Protein AF-A0A1J6VYW7-F1 (afdb_monomer_lite)

Structure (mmCIF, N/CA/C/O backbone):
data_AF-A0A1J6VYW7-F1
#
_entry.id   AF-A0A1J6VYW7-F1
#
loop_
_atom_site.group_PDB
_atom_site.id
_atom_site.type_symbol
_atom_site.label_atom_id
_atom_site.label_alt_id
_atom_site.label_comp_id
_atom_site.label_asym_id
_atom_site.label_entity_id
_atom_site.label_seq_id
_atom_site.pdbx_PDB_ins_code
_atom_site.Cartn_x
_atom_site.Cartn_y
_atom_site.Cartn_z
_atom_site.occupancy
_atom_site.B_iso_or_equiv
_atom_site.auth_seq_id
_atom_site.auth_comp_id
_atom_site.auth_asym_id
_atom_site.auth_atom_id
_atom_site.pdbx_PDB_model_num
ATOM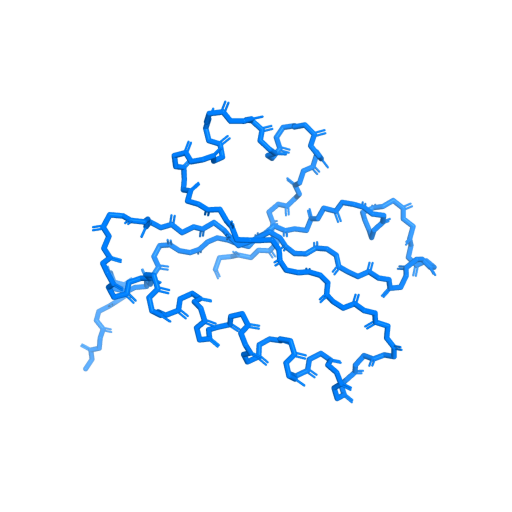 1 N N . MET A 1 1 ? 8.923 -20.601 18.579 1.00 37.16 1 MET A N 1
ATOM 2 C CA . MET A 1 1 ? 7.996 -20.855 17.460 1.00 37.16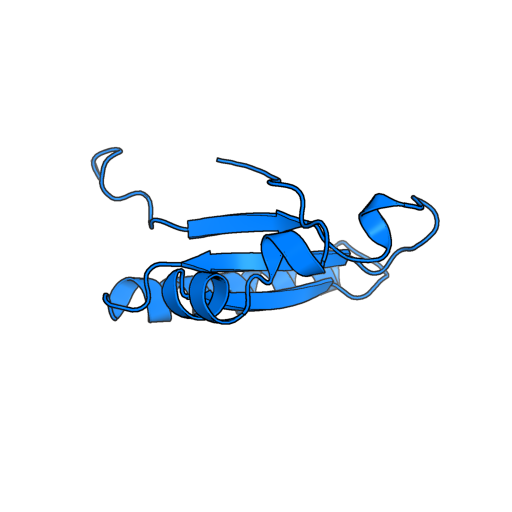 1 MET A CA 1
ATOM 3 C C . MET A 1 1 ? 6.923 -19.793 17.532 1.00 37.16 1 MET A C 1
ATOM 5 O O . MET A 1 1 ? 6.086 -19.867 18.420 1.00 37.16 1 MET A O 1
ATOM 9 N N . ILE A 1 2 ? 7.029 -18.763 16.696 1.00 39.56 2 ILE A N 1
ATOM 10 C CA . ILE A 1 2 ? 5.920 -17.834 16.463 1.00 39.56 2 ILE A CA 1
ATOM 11 C C . ILE A 1 2 ? 4.926 -18.647 15.634 1.00 39.56 2 ILE A C 1
ATOM 13 O O . ILE A 1 2 ? 5.329 -19.236 14.631 1.00 39.56 2 ILE A O 1
ATOM 17 N N . SER A 1 3 ? 3.702 -18.822 16.124 1.00 39.31 3 SER A N 1
ATOM 18 C CA . SER A 1 3 ? 2.680 -19.556 15.384 1.00 39.31 3 SER A CA 1
ATOM 19 C C . SER A 1 3 ? 2.402 -18.831 14.067 1.00 39.31 3 SER A C 1
ATOM 21 O O . SER A 1 3 ? 2.433 -17.604 14.004 1.00 39.31 3 SER A O 1
ATOM 23 N N . GLU A 1 4 ? 2.073 -19.584 13.019 1.00 44.59 4 GLU A N 1
ATOM 24 C CA . GLU A 1 4 ? 1.641 -19.061 11.710 1.00 44.59 4 GLU A CA 1
ATOM 25 C C . GLU A 1 4 ? 0.423 -18.106 11.803 1.00 44.59 4 GLU A C 1
ATOM 27 O O . GLU A 1 4 ? 0.072 -17.449 10.831 1.00 44.59 4 GLU A O 1
ATOM 32 N N . ALA A 1 5 ? -0.187 -17.967 12.988 1.00 41.81 5 ALA A N 1
ATOM 33 C CA . ALA A 1 5 ? -1.294 -17.063 13.293 1.00 41.81 5 ALA A CA 1
ATOM 34 C C . ALA A 1 5 ? -0.878 -15.638 13.736 1.00 41.81 5 ALA A C 1
ATOM 36 O O . ALA A 1 5 ? -1.749 -14.802 13.959 1.00 41.81 5 ALA A O 1
ATOM 37 N N . GLU A 1 6 ? 0.421 -15.338 13.860 1.00 45.06 6 GLU A N 1
ATOM 38 C CA . GLU A 1 6 ? 0.943 -13.977 14.106 1.00 45.06 6 GLU A CA 1
ATOM 39 C C . GLU A 1 6 ? 1.680 -13.391 12.889 1.00 45.06 6 GLU A C 1
ATOM 41 O O . GLU A 1 6 ? 2.476 -12.451 13.020 1.00 45.06 6 GLU A O 1
ATOM 46 N N . ALA A 1 7 ? 1.407 -13.911 11.686 1.00 51.09 7 ALA A N 1
ATOM 47 C CA . ALA A 1 7 ? 1.696 -13.166 10.468 1.00 51.09 7 ALA A CA 1
ATOM 48 C C . ALA A 1 7 ? 0.985 -11.814 10.599 1.00 51.09 7 ALA A C 1
ATOM 50 O O . ALA A 1 7 ? -0.230 -11.758 10.795 1.00 51.09 7 ALA A O 1
ATOM 51 N N . ALA A 1 8 ? 1.750 -10.720 10.602 1.00 57.47 8 ALA A N 1
ATOM 52 C CA . ALA A 1 8 ? 1.167 -9.389 10.595 1.00 57.47 8 ALA A CA 1
ATOM 53 C C . ALA A 1 8 ? 0.146 -9.366 9.451 1.00 57.47 8 ALA A C 1
ATOM 55 O O . ALA A 1 8 ? 0.517 -9.696 8.329 1.00 57.47 8 ALA A O 1
ATOM 56 N N . ASN A 1 9 ? -1.127 -9.076 9.748 1.00 77.94 9 ASN A N 1
ATOM 57 C CA . ASN A 1 9 ? -2.186 -8.979 8.744 1.00 77.94 9 ASN A CA 1
ATOM 58 C C . ASN A 1 9 ? -1.859 -7.762 7.869 1.00 77.94 9 ASN A C 1
ATOM 60 O O . ASN A 1 9 ? -2.285 -6.642 8.152 1.00 77.94 9 ASN A O 1
ATOM 64 N N . VAL A 1 10 ? -0.955 -7.988 6.923 1.00 87.31 10 VAL A N 1
ATOM 65 C CA . VAL A 1 10 ? -0.344 -7.031 6.020 1.00 87.31 10 VAL A CA 1
ATOM 66 C C . VAL A 1 10 ? -0.512 -7.614 4.631 1.00 87.31 10 VAL A C 1
ATOM 68 O O . VAL A 1 10 ? -0.220 -8.786 4.410 1.00 87.31 10 VAL A O 1
ATOM 71 N N . ARG A 1 11 ? -1.031 -6.821 3.703 1.00 90.94 11 ARG A N 1
ATOM 72 C CA . ARG A 1 11 ? -1.263 -7.239 2.320 1.00 90.94 11 ARG A CA 1
ATOM 73 C C . ARG A 1 11 ? -0.586 -6.263 1.384 1.00 90.94 11 ARG A C 1
ATOM 75 O O . ARG A 1 11 ? -0.636 -5.061 1.624 1.00 90.94 11 ARG A O 1
ATOM 82 N N . PHE A 1 12 ? 0.004 -6.791 0.324 1.00 92.69 12 PHE A N 1
ATOM 83 C CA . PHE A 1 12 ? 0.716 -6.009 -0.673 1.00 92.69 12 PHE A CA 1
ATOM 84 C C . PHE A 1 12 ? -0.064 -6.011 -1.975 1.00 92.69 12 PHE A C 1
ATOM 86 O O . PHE A 1 12 ? -0.544 -7.059 -2.415 1.00 92.69 12 PHE A O 1
ATOM 93 N N . TYR A 1 13 ? -0.158 -4.842 -2.588 1.00 93.75 13 TYR A N 1
ATOM 94 C CA . TYR A 1 13 ? -0.754 -4.665 -3.898 1.00 93.75 13 TYR A CA 1
ATOM 95 C C . TYR A 1 13 ? 0.188 -3.843 -4.769 1.00 93.75 13 TYR A C 1
ATOM 97 O O . TYR A 1 13 ? 0.862 -2.942 -4.267 1.00 93.75 13 TYR A O 1
ATOM 105 N N . LEU A 1 14 ? 0.218 -4.155 -6.059 1.00 92.50 14 LEU A N 1
ATOM 106 C CA . LEU A 1 14 ? 0.807 -3.301 -7.082 1.00 92.50 14 LEU A CA 1
ATOM 107 C C . LEU A 1 14 ? -0.290 -2.455 -7.710 1.00 92.50 14 LEU A C 1
ATOM 109 O O . LEU A 1 14 ? -1.397 -2.943 -7.930 1.00 92.50 14 LEU A O 1
ATOM 113 N N . PHE A 1 15 ? 0.010 -1.200 -8.002 1.00 92.25 15 PHE A N 1
ATOM 114 C CA . PHE A 1 15 ? -0.906 -0.323 -8.722 1.00 92.25 15 PHE A CA 1
ATOM 115 C C . PHE A 1 15 ? -0.132 0.625 -9.638 1.00 92.25 15 PHE A C 1
ATOM 117 O O . PHE A 1 15 ? 1.086 0.521 -9.763 1.00 92.25 15 PHE A O 1
ATOM 124 N N . GLY A 1 16 ? -0.844 1.510 -10.332 1.00 88.62 16 GLY A N 1
ATOM 125 C CA . GLY A 1 16 ? -0.213 2.517 -11.178 1.00 88.62 16 GLY A CA 1
ATOM 126 C C . GLY A 1 16 ? 0.328 1.969 -12.501 1.00 88.62 16 GLY A C 1
ATOM 127 O O . GLY A 1 16 ? -0.213 1.033 -13.101 1.00 88.62 16 GLY A O 1
ATOM 128 N N . SER A 1 17 ? 1.373 2.620 -13.014 1.00 86.81 17 SER A N 1
ATOM 129 C CA . SER A 1 17 ? 1.839 2.419 -14.396 1.00 86.81 17 SER A CA 1
ATOM 130 C C . SER A 1 17 ? 2.469 1.042 -14.645 1.00 86.81 17 SER A C 1
ATOM 132 O O . SER A 1 17 ? 2.339 0.510 -15.753 1.00 86.81 17 SER A O 1
ATOM 134 N N . VAL A 1 18 ? 3.038 0.423 -13.600 1.00 85.75 18 VAL A N 1
ATOM 135 C CA . VAL A 1 18 ? 3.686 -0.900 -13.653 1.00 85.75 18 VAL A CA 1
ATOM 136 C C . VAL A 1 18 ? 2.739 -2.014 -14.113 1.00 85.75 18 VAL A C 1
ATOM 138 O O . VAL A 1 18 ? 3.177 -2.984 -14.727 1.00 85.75 18 VAL A O 1
ATOM 141 N N . LEU A 1 19 ? 1.428 -1.865 -13.879 1.00 85.44 19 LEU A N 1
ATOM 142 C CA . LEU A 1 19 ? 0.424 -2.846 -14.303 1.00 85.44 19 LEU A CA 1
ATOM 143 C C . LEU A 1 19 ? 0.200 -2.853 -15.822 1.00 85.44 19 LEU A C 1
ATOM 145 O O . LEU A 1 19 ? -0.186 -3.871 -16.390 1.00 85.44 19 LEU A O 1
ATOM 149 N N . ASN A 1 20 ? 0.431 -1.722 -16.493 1.00 80.81 20 ASN A N 1
ATOM 150 C CA . ASN A 1 20 ? 0.060 -1.538 -17.897 1.00 80.81 20 ASN A CA 1
ATOM 151 C C . ASN A 1 20 ? 1.256 -1.527 -18.848 1.00 80.81 20 ASN A C 1
ATOM 153 O O . ASN A 1 20 ? 1.077 -1.717 -20.053 1.00 80.81 20 ASN A O 1
ATOM 157 N N . ASN A 1 21 ? 2.466 -1.267 -18.350 1.00 74.62 21 ASN A N 1
ATOM 158 C CA . ASN A 1 21 ? 3.624 -1.132 -19.216 1.00 74.62 21 ASN A CA 1
ATOM 159 C C . ASN A 1 21 ? 4.934 -1.462 -18.485 1.00 74.62 21 ASN A C 1
ATOM 161 O O . ASN A 1 21 ? 5.347 -0.744 -17.583 1.00 74.62 21 ASN A O 1
ATOM 165 N N . MET A 1 22 ? 5.614 -2.524 -18.931 1.00 66.25 22 MET A N 1
ATOM 166 C CA . MET A 1 22 ? 6.894 -2.973 -18.359 1.00 66.25 22 MET A CA 1
ATOM 167 C C . MET A 1 22 ? 8.079 -2.047 -18.674 1.00 66.25 22 MET A C 1
ATOM 169 O O . MET A 1 22 ? 9.166 -2.262 -18.147 1.00 66.25 22 MET A O 1
ATOM 173 N N . GLU A 1 23 ? 7.903 -1.053 -19.550 1.00 66.94 23 GLU A N 1
ATOM 174 C CA . GLU A 1 23 ? 8.910 -0.009 -19.779 1.00 66.94 23 GLU A CA 1
ATOM 175 C C . GLU A 1 23 ? 8.829 1.129 -18.751 1.00 66.94 23 GLU A C 1
ATOM 177 O O . GLU A 1 23 ? 9.780 1.902 -18.634 1.00 66.94 23 GLU A O 1
ATOM 182 N N . TYR A 1 24 ? 7.717 1.239 -18.010 1.00 60.03 24 TYR 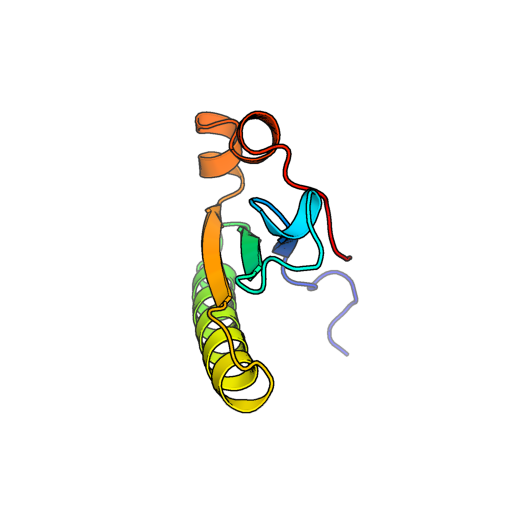A N 1
ATOM 183 C CA . TYR A 1 24 ? 7.615 2.159 -16.884 1.00 60.03 24 TYR A CA 1
ATOM 184 C C . TYR A 1 24 ? 8.198 1.495 -15.646 1.00 60.03 24 TYR A C 1
ATOM 186 O O . TYR A 1 24 ? 7.900 0.355 -15.296 1.00 60.03 24 TYR A O 1
ATOM 194 N N . ASN A 1 25 ? 9.104 2.239 -15.047 1.00 65.94 25 ASN A N 1
ATOM 195 C CA . ASN A 1 25 ? 10.178 1.734 -14.217 1.00 65.94 25 ASN A CA 1
ATOM 196 C C . ASN A 1 25 ? 9.979 2.134 -12.743 1.00 65.94 25 ASN A C 1
ATOM 198 O O . ASN A 1 25 ? 10.630 1.575 -11.860 1.00 65.94 25 ASN A O 1
ATOM 202 N N . ASP A 1 26 ? 9.053 3.065 -12.499 1.00 77.31 26 ASP A N 1
ATOM 203 C CA . ASP A 1 26 ? 8.583 3.439 -11.174 1.00 77.31 26 ASP A CA 1
ATOM 204 C C . ASP A 1 26 ? 7.564 2.396 -10.703 1.00 77.31 26 ASP A C 1
ATOM 206 O O . ASP A 1 26 ? 6.652 2.006 -11.442 1.00 77.31 26 ASP A O 1
ATOM 210 N N . VAL A 1 27 ? 7.750 1.897 -9.483 1.00 87.19 27 VAL A N 1
ATOM 211 C CA . VAL A 1 27 ? 6.899 0.853 -8.908 1.00 87.19 27 VAL A CA 1
ATOM 212 C C . VAL A 1 27 ? 6.095 1.453 -7.770 1.00 87.19 27 VAL A C 1
ATOM 214 O O . VAL A 1 27 ? 6.664 1.908 -6.781 1.00 87.19 27 VAL A O 1
ATOM 217 N N . ASP A 1 28 ? 4.772 1.386 -7.886 1.00 90.94 28 ASP A N 1
ATOM 218 C CA . ASP A 1 28 ? 3.861 1.821 -6.835 1.00 90.94 28 ASP A CA 1
ATOM 219 C C . ASP A 1 28 ? 3.360 0.602 -6.045 1.00 90.94 28 ASP A C 1
ATOM 221 O O . ASP A 1 28 ? 2.678 -0.285 -6.575 1.00 90.94 28 ASP A O 1
ATOM 225 N N . ILE A 1 29 ? 3.710 0.541 -4.756 1.00 92.56 29 ILE A N 1
ATOM 226 C CA . ILE A 1 29 ? 3.267 -0.515 -3.838 1.00 92.56 29 ILE A CA 1
ATOM 227 C C . ILE A 1 29 ? 2.293 0.055 -2.818 1.00 92.56 29 ILE A C 1
ATOM 229 O O . ILE A 1 29 ? 2.596 0.997 -2.084 1.00 92.56 29 ILE A O 1
ATOM 233 N N . LEU A 1 30 ? 1.135 -0.584 -2.697 1.00 95.00 30 LEU A N 1
ATOM 234 C CA . LEU A 1 30 ? 0.209 -0.368 -1.597 1.00 95.00 30 LEU A CA 1
ATOM 235 C C . LEU A 1 30 ? 0.428 -1.450 -0.543 1.00 95.00 30 LEU A C 1
ATOM 237 O O . LEU A 1 30 ? 0.332 -2.645 -0.826 1.00 95.00 30 LEU A O 1
ATOM 241 N N . ILE A 1 31 ? 0.657 -1.026 0.696 1.00 94.44 31 ILE A N 1
ATOM 242 C CA . ILE A 1 31 ? 0.701 -1.906 1.860 1.00 94.44 31 ILE A CA 1
ATOM 243 C C . ILE A 1 31 ? -0.533 -1.636 2.719 1.00 94.44 31 ILE A C 1
ATOM 245 O O . ILE A 1 31 ? -0.653 -0.578 3.345 1.00 94.44 31 ILE A O 1
ATOM 249 N N . LEU A 1 32 ? -1.434 -2.616 2.772 1.00 94.38 32 LEU A N 1
ATOM 250 C CA . LEU A 1 32 ? -2.574 -2.614 3.679 1.00 94.38 32 LEU A CA 1
ATOM 251 C C . LEU A 1 32 ? -2.222 -3.271 4.998 1.00 94.38 32 LEU A C 1
ATOM 253 O O . LEU A 1 32 ? -1.615 -4.335 4.997 1.00 94.38 32 LEU A O 1
ATOM 257 N N . TYR A 1 33 ? -2.645 -2.680 6.111 1.00 92.88 33 TYR A N 1
ATOM 258 C CA . TYR A 1 33 ? -2.396 -3.233 7.441 1.00 92.88 33 TYR A CA 1
ATOM 259 C C . TYR A 1 33 ? -3.539 -2.961 8.426 1.00 92.88 33 TYR A C 1
ATOM 261 O O . TYR A 1 33 ? -4.372 -2.071 8.245 1.00 92.88 33 TYR A O 1
ATOM 269 N N . ASP A 1 34 ? -3.569 -3.719 9.522 1.00 92.00 34 ASP A N 1
ATOM 270 C CA . ASP A 1 34 ? -4.462 -3.434 10.646 1.00 92.00 34 ASP A CA 1
ATOM 271 C C . ASP A 1 34 ? -3.899 -2.308 11.530 1.00 92.00 34 ASP A C 1
ATOM 273 O O . ASP A 1 34 ? -2.948 -2.506 12.294 1.00 92.00 34 ASP A O 1
ATOM 277 N N . GLY A 1 35 ? -4.515 -1.127 11.437 1.00 90.25 35 GLY A N 1
ATOM 278 C CA . GLY A 1 35 ? -4.165 0.054 12.227 1.00 90.25 35 GLY A CA 1
ATOM 279 C C . GLY A 1 35 ? -4.679 0.055 13.669 1.00 90.25 35 GLY A C 1
ATOM 280 O O . GLY A 1 35 ? -4.333 0.962 14.422 1.00 90.25 35 GLY A O 1
ATOM 281 N N . SER A 1 36 ? -5.478 -0.930 14.090 1.00 90.00 36 SER A N 1
ATOM 282 C CA . SER A 1 36 ? -5.956 -1.017 15.480 1.00 90.00 36 SER A CA 1
ATOM 283 C C . SER A 1 36 ? -4.863 -1.481 16.453 1.00 90.00 36 SER A C 1
ATOM 285 O O . SER A 1 36 ? -4.921 -1.196 17.651 1.00 90.00 36 SER A O 1
ATOM 287 N N . ASN A 1 37 ? -3.821 -2.142 15.939 1.00 87.56 37 ASN A N 1
ATOM 288 C CA . ASN A 1 37 ? -2.711 -2.670 16.722 1.00 87.56 37 ASN A CA 1
ATOM 289 C C . ASN A 1 37 ? -1.442 -1.820 16.545 1.00 87.56 37 ASN A C 1
ATOM 291 O O . ASN A 1 37 ? -0.820 -1.798 15.482 1.00 87.56 37 ASN A O 1
ATOM 295 N N . ARG A 1 38 ? -0.984 -1.180 17.630 1.00 88.44 38 ARG A N 1
ATOM 296 C CA . ARG A 1 38 ? 0.234 -0.349 17.634 1.00 88.44 38 ARG A CA 1
ATOM 297 C C . ARG A 1 38 ? 1.482 -1.096 17.149 1.00 88.44 38 ARG A C 1
ATOM 299 O O . ARG A 1 38 ? 2.327 -0.489 16.495 1.00 88.44 38 ARG A O 1
ATOM 306 N N . ASN A 1 39 ? 1.606 -2.390 17.441 1.00 88.38 39 ASN A N 1
ATOM 307 C CA . ASN A 1 39 ? 2.744 -3.182 16.976 1.00 88.38 39 ASN A CA 1
ATOM 308 C C . ASN A 1 39 ? 2.728 -3.342 15.451 1.00 88.38 39 ASN A C 1
ATOM 310 O O . ASN A 1 39 ? 3.791 -3.299 14.839 1.00 88.38 39 ASN A O 1
ATOM 314 N N . ASN A 1 40 ? 1.549 -3.453 14.831 1.00 86.62 40 ASN A N 1
ATOM 315 C CA . ASN A 1 40 ? 1.423 -3.504 13.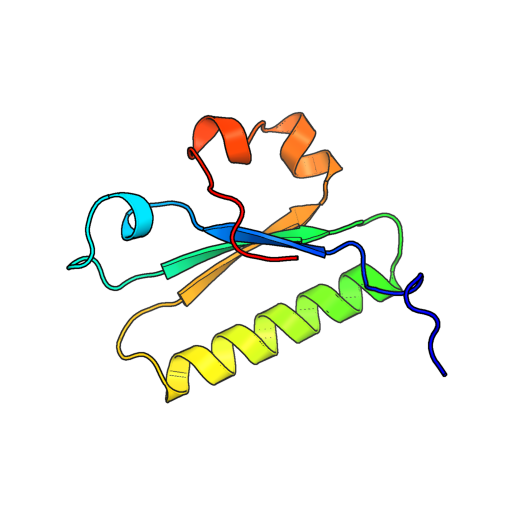372 1.00 86.62 40 ASN A CA 1
ATOM 316 C C . ASN A 1 40 ? 1.808 -2.167 12.733 1.00 86.62 40 ASN A C 1
ATOM 318 O O . ASN A 1 40 ? 2.546 -2.164 11.754 1.00 86.62 40 ASN A O 1
ATOM 322 N N . ILE A 1 41 ? 1.410 -1.040 13.335 1.00 90.62 41 ILE A N 1
ATOM 323 C CA . ILE A 1 41 ? 1.822 0.300 12.879 1.00 90.62 41 ILE A CA 1
ATOM 324 C C . ILE A 1 41 ? 3.353 0.430 12.892 1.00 90.62 41 ILE A C 1
ATOM 326 O O . ILE A 1 41 ? 3.961 0.856 11.914 1.00 90.62 41 ILE A O 1
ATOM 330 N N . ILE A 1 42 ? 4.004 0.039 13.992 1.00 91.75 42 ILE A N 1
ATOM 331 C CA . ILE A 1 42 ? 5.470 0.114 14.093 1.00 91.75 42 ILE A CA 1
ATOM 332 C C . ILE A 1 42 ? 6.127 -0.798 13.050 1.00 91.75 42 ILE A C 1
ATOM 334 O O . ILE A 1 42 ? 7.052 -0.368 12.360 1.00 91.75 42 ILE A O 1
ATOM 338 N N . ARG A 1 43 ? 5.629 -2.033 12.902 1.00 89.81 43 ARG A N 1
ATOM 339 C CA . ARG A 1 43 ? 6.140 -3.004 11.925 1.00 89.81 43 ARG A CA 1
ATOM 340 C C . ARG A 1 43 ? 6.002 -2.502 10.490 1.00 89.81 43 ARG A C 1
ATOM 342 O O . ARG A 1 43 ? 6.964 -2.615 9.742 1.00 89.81 43 ARG A O 1
ATOM 349 N N . VAL A 1 44 ? 4.863 -1.920 10.108 1.00 93.12 44 VAL A N 1
ATOM 350 C CA . VAL A 1 44 ? 4.646 -1.448 8.730 1.00 93.12 44 VAL A CA 1
ATOM 351 C C . VAL A 1 44 ? 5.504 -0.222 8.404 1.00 93.12 44 VAL A C 1
ATOM 353 O O . VAL A 1 44 ? 6.040 -0.123 7.305 1.00 93.12 44 VAL A O 1
ATOM 356 N N . ILE A 1 45 ? 5.732 0.671 9.376 1.00 94.19 45 ILE A N 1
ATOM 357 C CA . ILE A 1 45 ? 6.655 1.806 9.215 1.00 94.19 45 ILE A CA 1
ATOM 358 C C . ILE A 1 45 ? 8.094 1.308 9.027 1.00 94.19 45 ILE A C 1
ATOM 360 O O . ILE A 1 45 ? 8.811 1.802 8.156 1.00 94.19 45 ILE A O 1
ATOM 364 N N . GLN A 1 46 ? 8.522 0.325 9.827 1.00 94.12 46 GLN A N 1
ATOM 365 C CA . GLN A 1 46 ? 9.848 -0.287 9.693 1.00 94.12 46 GLN A CA 1
ATOM 366 C C . GLN A 1 46 ? 10.001 -1.007 8.353 1.00 94.12 46 GLN A C 1
ATOM 368 O O . GLN A 1 46 ? 11.007 -0.821 7.676 1.00 94.12 46 GLN A O 1
ATOM 373 N N . LEU A 1 47 ? 8.989 -1.773 7.951 1.00 91.88 47 LEU A N 1
ATOM 374 C CA . LEU A 1 47 ? 8.943 -2.455 6.665 1.00 91.88 47 LEU A CA 1
ATOM 375 C C . LEU A 1 47 ? 9.054 -1.463 5.503 1.00 91.88 47 LEU A C 1
ATOM 377 O O . LEU A 1 47 ? 9.907 -1.656 4.645 1.00 91.88 47 LEU A O 1
ATOM 381 N N . ARG A 1 48 ? 8.266 -0.378 5.501 1.00 93.19 48 ARG A N 1
ATOM 382 C CA . ARG A 1 48 ? 8.353 0.680 4.480 1.00 93.19 48 ARG A CA 1
ATOM 383 C C . ARG A 1 48 ? 9.768 1.233 4.371 1.00 93.19 48 ARG A C 1
ATOM 385 O O . ARG A 1 48 ? 10.284 1.367 3.269 1.00 93.19 48 ARG A O 1
ATOM 392 N N . LYS A 1 49 ? 10.399 1.532 5.510 1.00 93.19 49 LYS A N 1
ATOM 393 C CA . LYS A 1 49 ? 11.773 2.039 5.537 1.00 93.19 49 LYS A CA 1
ATOM 394 C C . LYS A 1 49 ? 12.754 1.041 4.913 1.00 93.19 49 LYS A C 1
ATOM 396 O O . LYS A 1 49 ? 13.537 1.433 4.059 1.00 93.19 49 LYS A O 1
ATOM 401 N N . VAL A 1 50 ? 12.686 -0.230 5.310 1.00 91.81 50 VAL A N 1
ATOM 402 C CA . VAL A 1 50 ? 13.569 -1.286 4.784 1.00 91.81 50 VAL A CA 1
ATOM 403 C C . VAL A 1 50 ? 13.351 -1.500 3.288 1.00 91.81 50 VAL A C 1
ATOM 405 O O . VAL A 1 50 ? 14.323 -1.601 2.551 1.00 91.81 50 VAL A O 1
ATOM 408 N N . LEU A 1 51 ? 12.101 -1.545 2.825 1.00 89.75 51 LEU A N 1
ATOM 409 C CA . LEU A 1 51 ? 11.786 -1.717 1.405 1.00 89.75 51 LEU A CA 1
ATOM 410 C C . LEU A 1 51 ? 12.320 -0.557 0.564 1.00 89.75 51 LEU A C 1
ATOM 412 O O . LEU A 1 51 ? 12.935 -0.806 -0.465 1.00 89.75 51 LEU A O 1
ATOM 416 N N . TRP A 1 52 ? 12.145 0.678 1.033 1.00 89.62 52 TRP A N 1
ATOM 417 C CA . TRP A 1 52 ? 12.663 1.868 0.360 1.00 89.62 52 TRP A CA 1
ATOM 418 C C . TRP A 1 52 ? 14.201 1.905 0.334 1.00 89.62 52 TRP A C 1
ATOM 420 O O . TRP A 1 52 ? 14.813 2.213 -0.686 1.00 89.62 52 TRP A O 1
ATOM 430 N N . GLU A 1 53 ? 14.858 1.535 1.438 1.00 89.56 53 GLU A N 1
ATOM 431 C CA . GLU A 1 53 ? 16.322 1.432 1.479 1.00 89.56 53 GLU A CA 1
ATOM 432 C C . GLU A 1 53 ? 16.834 0.342 0.522 1.00 89.56 53 GLU A C 1
ATOM 434 O O . GLU A 1 53 ? 17.787 0.572 -0.220 1.00 89.56 53 GLU A O 1
ATOM 439 N N . LEU A 1 54 ? 16.191 -0.829 0.489 1.00 86.94 54 LEU A N 1
ATOM 440 C CA . LEU A 1 54 ? 16.574 -1.927 -0.401 1.00 86.94 54 LEU A CA 1
ATOM 441 C C . LEU A 1 54 ? 16.324 -1.597 -1.875 1.00 86.94 54 LEU A C 1
ATOM 443 O O . LEU A 1 54 ? 17.182 -1.893 -2.709 1.00 86.94 54 LEU A O 1
ATOM 447 N N . SER A 1 55 ? 15.192 -0.975 -2.210 1.00 86.12 55 SER A N 1
ATOM 448 C CA . SER A 1 55 ? 14.904 -0.586 -3.591 1.00 86.12 55 SER A CA 1
ATOM 449 C C . SER A 1 55 ? 15.917 0.429 -4.098 1.00 86.12 55 SER A C 1
ATOM 451 O O . SER A 1 55 ? 16.411 0.256 -5.205 1.00 86.12 55 SER A O 1
ATOM 453 N N . SER A 1 56 ? 16.351 1.383 -3.267 1.00 82.25 56 SER A N 1
ATOM 454 C CA . SER A 1 56 ? 17.389 2.353 -3.649 1.00 82.25 56 SER A CA 1
ATOM 455 C C . SER A 1 56 ? 18.738 1.718 -4.026 1.00 82.25 56 SER A C 1
ATOM 457 O O . SER A 1 56 ? 19.543 2.332 -4.725 1.00 82.25 56 SER A O 1
ATOM 459 N N . ILE A 1 57 ? 19.000 0.489 -3.565 1.00 83.38 57 ILE A N 1
ATOM 460 C CA . ILE A 1 57 ? 20.233 -0.255 -3.856 1.00 83.38 57 ILE A CA 1
ATOM 461 C C . ILE A 1 57 ? 20.077 -1.118 -5.115 1.00 83.38 57 ILE A C 1
ATOM 463 O O . ILE A 1 57 ? 21.031 -1.281 -5.877 1.00 83.38 57 ILE A O 1
ATOM 467 N N . VAL A 1 58 ? 18.905 -1.728 -5.300 1.00 81.75 58 VAL A N 1
ATOM 468 C CA . VAL A 1 58 ? 18.680 -2.787 -6.301 1.00 81.75 58 VAL A CA 1
ATOM 469 C C . VAL A 1 58 ? 18.027 -2.250 -7.574 1.00 81.75 58 VAL A C 1
ATOM 471 O O . VAL A 1 58 ? 18.243 -2.793 -8.659 1.00 81.75 58 VAL A O 1
ATOM 474 N N . MET A 1 59 ? 17.239 -1.189 -7.455 1.00 77.50 59 MET A N 1
ATOM 475 C CA . MET A 1 59 ? 16.471 -0.592 -8.539 1.00 77.50 59 MET A CA 1
ATOM 476 C C . MET A 1 59 ? 17.123 0.719 -8.968 1.00 77.50 59 MET A C 1
ATOM 478 O O . MET A 1 59 ? 17.742 1.423 -8.174 1.00 77.50 59 MET A O 1
ATOM 482 N N . LYS A 1 60 ? 17.012 1.035 -10.258 1.00 70.50 60 LYS A N 1
ATOM 483 C CA . LYS A 1 60 ? 17.485 2.318 -10.798 1.00 70.50 60 LYS A CA 1
ATOM 484 C C . LYS A 1 60 ? 16.466 3.447 -10.623 1.00 70.50 60 LYS A C 1
ATOM 486 O O . LYS A 1 60 ? 16.802 4.592 -10.889 1.00 70.50 60 LYS A O 1
ATOM 491 N N . GLU A 1 61 ? 15.250 3.091 -10.238 1.00 75.50 61 GLU A N 1
ATOM 492 C CA . GLU A 1 61 ? 14.021 3.849 -10.451 1.00 75.50 61 GLU A CA 1
ATOM 493 C C . GLU A 1 61 ? 13.220 3.849 -9.147 1.00 75.50 61 GLU A C 1
ATOM 495 O O . GLU A 1 61 ? 13.513 3.055 -8.239 1.00 75.50 61 GLU A O 1
ATOM 500 N N . GLU A 1 62 ? 12.275 4.775 -9.010 1.00 81.31 62 GLU A N 1
ATOM 501 C CA . GLU A 1 62 ? 11.685 5.090 -7.712 1.00 81.31 62 GLU A CA 1
ATOM 502 C C . GLU A 1 62 ? 10.651 4.035 -7.287 1.00 81.31 62 GLU A C 1
ATOM 504 O O . GLU A 1 62 ? 9.771 3.635 -8.047 1.00 81.31 62 GLU A O 1
ATOM 509 N N . LEU A 1 63 ? 10.772 3.565 -6.042 1.00 88.06 63 LEU A N 1
ATOM 510 C CA . LEU A 1 63 ? 9.740 2.762 -5.393 1.00 88.06 63 LEU A CA 1
ATOM 511 C C . LEU A 1 63 ? 8.889 3.694 -4.534 1.00 88.06 63 LEU A C 1
ATOM 513 O O . LEU A 1 63 ? 9.351 4.115 -3.464 1.00 88.06 63 LEU A O 1
ATOM 517 N N . ASP A 1 64 ? 7.656 3.960 -4.957 1.00 90.31 64 ASP A N 1
ATOM 518 C CA . ASP A 1 64 ? 6.682 4.622 -4.098 1.00 90.31 64 ASP A CA 1
ATOM 519 C C . ASP A 1 64 ? 5.921 3.588 -3.262 1.00 90.31 64 ASP A C 1
ATOM 521 O O . ASP A 1 64 ? 5.524 2.514 -3.721 1.00 90.31 64 ASP A O 1
ATOM 525 N N . ILE A 1 65 ? 5.747 3.901 -1.980 1.00 93.31 65 ILE A N 1
ATOM 526 C CA . ILE A 1 65 ? 5.079 3.023 -1.021 1.00 93.31 65 ILE A CA 1
ATOM 527 C C . ILE A 1 65 ? 3.972 3.805 -0.333 1.00 93.31 65 ILE A C 1
ATOM 529 O O . ILE A 1 65 ? 4.220 4.595 0.589 1.00 93.31 65 ILE A O 1
ATOM 533 N N . THR A 1 66 ? 2.742 3.480 -0.709 1.00 95.12 66 THR A N 1
ATOM 534 C CA . THR A 1 66 ? 1.527 3.948 -0.051 1.00 95.12 66 THR A CA 1
ATOM 535 C C . THR A 1 66 ? 1.163 3.006 1.094 1.00 95.12 66 THR A C 1
ATOM 537 O O . THR A 1 66 ? 1.066 1.791 0.929 1.00 95.12 66 THR A O 1
ATOM 540 N N . LEU A 1 67 ? 0.949 3.566 2.286 1.00 95.56 67 LEU A N 1
ATOM 541 C CA . LEU A 1 67 ? 0.472 2.828 3.455 1.00 95.56 67 LEU A CA 1
ATOM 542 C C . LEU A 1 67 ? -0.977 3.209 3.726 1.00 95.56 67 LEU A C 1
ATOM 544 O O . LEU A 1 67 ? -1.254 4.390 3.922 1.00 95.56 67 LEU A O 1
ATOM 548 N N . LEU A 1 68 ? -1.869 2.224 3.802 1.00 96.25 68 LEU A N 1
ATOM 549 C CA . LEU A 1 6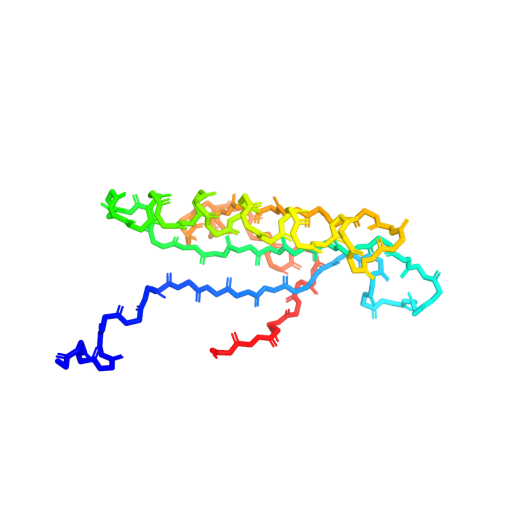8 ? -3.245 2.437 4.245 1.00 96.25 68 LEU A CA 1
ATOM 550 C C . LEU A 1 68 ? -3.642 1.377 5.265 1.00 96.25 68 LEU A C 1
ATOM 552 O O . LEU A 1 68 ? -3.277 0.205 5.176 1.00 96.25 68 LEU A O 1
ATOM 556 N N . THR A 1 69 ? -4.446 1.776 6.236 1.00 95.31 69 THR A N 1
ATOM 557 C CA . THR A 1 69 ? -5.189 0.815 7.042 1.00 95.31 69 THR A CA 1
ATOM 558 C C . THR A 1 69 ? -6.302 0.179 6.211 1.00 95.31 69 THR A C 1
ATOM 560 O O . THR A 1 69 ? -6.798 0.780 5.256 1.00 95.31 69 THR A O 1
ATOM 563 N N . TYR A 1 70 ? -6.764 -1.012 6.603 1.00 94.38 70 TYR A N 1
ATOM 564 C CA . TYR A 1 70 ? -7.954 -1.615 5.982 1.00 94.38 70 TYR A CA 1
ATOM 565 C C . TYR A 1 70 ? -9.150 -0.656 5.962 1.00 94.38 70 TYR A C 1
ATOM 567 O O . TYR A 1 70 ? -9.824 -0.535 4.944 1.00 94.38 70 TYR A O 1
ATOM 575 N N . LYS A 1 71 ? -9.344 0.090 7.056 1.00 94.81 71 LYS A N 1
ATOM 576 C CA . LYS A 1 71 ? -10.404 1.090 7.179 1.00 94.81 71 LYS A CA 1
ATOM 577 C C . LYS A 1 71 ? -10.245 2.242 6.182 1.00 94.81 71 LYS A C 1
ATOM 579 O O . LYS A 1 71 ? -11.212 2.610 5.531 1.00 94.81 71 LYS A O 1
ATOM 584 N N . GLU A 1 72 ? -9.045 2.805 6.041 1.00 96.50 72 GLU A N 1
ATOM 585 C CA . GLU A 1 72 ? -8.808 3.888 5.073 1.00 96.50 72 GLU A CA 1
ATOM 586 C C . GLU A 1 72 ? -9.021 3.423 3.630 1.00 96.50 72 GLU A C 1
ATOM 588 O O . GLU A 1 72 ? -9.535 4.187 2.815 1.00 96.50 72 GLU A O 1
ATOM 593 N N . ASN A 1 73 ? -8.660 2.175 3.315 1.00 96.12 73 ASN A N 1
ATOM 594 C CA . ASN A 1 73 ? -8.960 1.592 2.013 1.00 96.12 73 ASN A CA 1
ATOM 595 C C . ASN A 1 73 ? -10.470 1.421 1.799 1.00 96.12 73 ASN A C 1
ATOM 597 O O . ASN A 1 73 ? -10.953 1.777 0.735 1.00 96.12 73 ASN A O 1
ATOM 601 N N . GLU A 1 74 ? -11.215 0.912 2.784 1.00 95.25 74 GLU A N 1
ATOM 602 C CA . GLU A 1 74 ? -12.679 0.777 2.693 1.00 95.25 74 GLU A CA 1
ATOM 603 C C . GLU A 1 74 ? -13.380 2.130 2.512 1.00 95.25 74 GLU A C 1
ATOM 605 O O . GLU A 1 74 ? -14.323 2.239 1.734 1.00 95.25 74 GLU A O 1
ATOM 610 N N . GLU A 1 75 ? -12.912 3.175 3.198 1.00 97.00 75 GLU A N 1
ATOM 611 C CA . GLU A 1 75 ? -13.488 4.521 3.103 1.00 97.00 75 GLU A CA 1
ATOM 612 C C . GLU A 1 75 ? -13.214 5.200 1.753 1.00 97.00 75 GLU A C 1
ATOM 614 O O . GLU A 1 75 ? -13.999 6.050 1.328 1.00 97.00 75 GLU A O 1
ATOM 619 N N . ARG A 1 76 ? -12.103 4.859 1.091 1.00 94.12 76 ARG A N 1
ATOM 620 C CA . ARG A 1 76 ? -11.667 5.491 -0.167 1.00 94.12 76 ARG A CA 1
ATOM 621 C C . ARG A 1 76 ? -11.877 4.628 -1.407 1.00 94.12 76 ARG A C 1
ATOM 623 O O . ARG A 1 76 ? -11.766 5.156 -2.505 1.00 94.12 76 ARG A O 1
ATOM 630 N N . ASP A 1 77 ? -12.137 3.338 -1.222 1.00 95.25 77 ASP A N 1
ATOM 631 C CA . ASP A 1 77 ? -12.112 2.307 -2.262 1.00 95.25 77 ASP A CA 1
ATOM 632 C C . ASP A 1 77 ? -10.832 2.350 -3.119 1.00 95.25 77 ASP A C 1
ATOM 634 O O . ASP A 1 77 ? -10.876 2.265 -4.341 1.00 95.25 77 ASP A O 1
ATOM 638 N N . PHE A 1 78 ? -9.668 2.515 -2.476 1.00 95.12 78 PHE A N 1
ATOM 639 C CA . PHE A 1 78 ? -8.406 2.758 -3.189 1.00 95.12 78 PHE A CA 1
ATOM 640 C C . PHE A 1 78 ? -8.032 1.601 -4.128 1.00 95.12 78 PHE A C 1
ATOM 642 O O . PHE A 1 78 ? -7.645 1.824 -5.271 1.00 95.12 78 PHE A O 1
ATOM 649 N N . ILE A 1 79 ? -8.173 0.351 -3.667 1.00 94.25 79 ILE A N 1
ATOM 650 C CA . ILE A 1 79 ? -7.924 -0.824 -4.518 1.00 94.25 79 ILE A CA 1
ATOM 651 C C . ILE A 1 79 ? -8.813 -0.797 -5.766 1.00 94.25 79 ILE A C 1
ATOM 653 O O . ILE A 1 79 ? -8.321 -1.052 -6.864 1.00 94.25 79 ILE A O 1
ATOM 657 N N . GLY A 1 80 ? -10.104 -0.496 -5.602 1.00 93.56 80 GLY A N 1
ATOM 658 C CA . GLY A 1 80 ? -11.046 -0.426 -6.714 1.00 93.56 80 GLY A CA 1
ATOM 659 C C . GLY A 1 80 ? -10.743 0.735 -7.659 1.00 93.56 80 GLY A C 1
ATOM 660 O O . GLY A 1 80 ? -10.762 0.551 -8.875 1.00 93.56 80 GLY A O 1
ATOM 661 N N . SER A 1 81 ? -10.418 1.912 -7.120 1.00 93.69 81 SER A N 1
ATOM 662 C CA . SER A 1 81 ? -10.170 3.120 -7.912 1.00 93.69 81 SER A CA 1
ATOM 663 C C . SER A 1 81 ? -8.882 3.044 -8.726 1.00 93.69 81 SER A C 1
A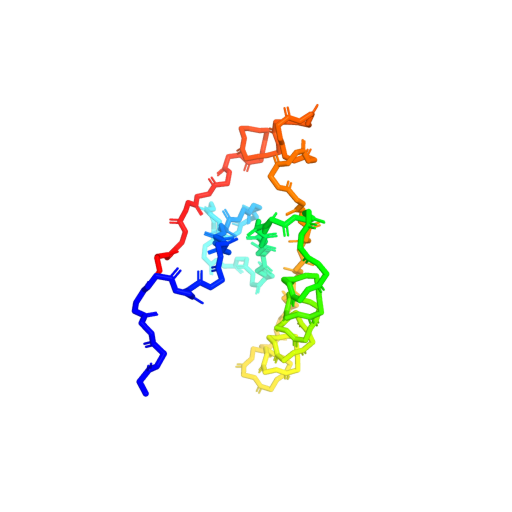TOM 665 O O . SER A 1 81 ? -8.864 3.470 -9.879 1.00 93.69 81 SER A O 1
ATOM 667 N N . GLU A 1 82 ? -7.825 2.471 -8.151 1.00 92.25 82 GLU A N 1
ATOM 668 C CA . GLU A 1 82 ? -6.510 2.356 -8.792 1.00 92.25 82 GLU A CA 1
ATOM 669 C C . GLU A 1 82 ? -6.319 1.037 -9.554 1.00 92.25 82 GLU A C 1
ATOM 671 O O . GLU A 1 82 ? -5.252 0.805 -10.122 1.00 92.25 82 GLU A O 1
ATOM 676 N N . ASN A 1 83 ? -7.337 0.166 -9.582 1.00 91.44 83 ASN A N 1
ATOM 677 C CA . ASN A 1 83 ? -7.244 -1.206 -10.096 1.00 91.44 83 ASN A CA 1
ATOM 678 C C . ASN A 1 83 ? -6.041 -1.966 -9.506 1.00 91.44 83 ASN A C 1
ATOM 680 O O . ASN A 1 83 ? -5.309 -2.643 -10.224 1.00 91.44 83 ASN A O 1
ATOM 684 N N . ALA A 1 84 ? -5.816 -1.825 -8.197 1.00 93.00 84 ALA A N 1
ATOM 685 C CA . ALA A 1 84 ? -4.647 -2.394 -7.543 1.00 93.00 84 ALA A CA 1
ATOM 686 C C . ALA A 1 84 ? -4.708 -3.933 -7.532 1.00 93.00 84 ALA A C 1
ATOM 688 O O . ALA A 1 84 ? -5.680 -4.535 -7.064 1.00 93.00 84 ALA A O 1
ATOM 689 N N . GLU A 1 85 ? -3.644 -4.582 -7.994 1.00 92.62 85 GLU A N 1
ATOM 690 C CA . GLU A 1 85 ? -3.542 -6.035 -8.081 1.00 92.62 85 GLU A CA 1
ATOM 691 C C . GLU A 1 85 ? -2.842 -6.620 -6.857 1.00 92.62 85 GLU A C 1
ATOM 693 O O . GLU A 1 85 ? -1.781 -6.163 -6.436 1.00 92.62 85 GLU A O 1
ATOM 698 N N . TYR A 1 86 ? -3.436 -7.661 -6.273 1.00 89.25 86 TYR A N 1
ATOM 699 C CA . TYR A 1 86 ? -2.868 -8.340 -5.113 1.00 89.25 86 TYR A CA 1
ATOM 700 C C . TYR A 1 86 ? -1.575 -9.067 -5.492 1.00 89.25 86 TYR A C 1
ATOM 702 O O . TYR A 1 86 ? -1.589 -9.962 -6.335 1.00 89.25 86 TYR A O 1
ATOM 710 N N . PHE A 1 87 ? -0.465 -8.694 -4.853 1.00 79.38 87 PHE A N 1
ATOM 711 C CA . PHE A 1 87 ? 0.863 -9.102 -5.306 1.00 79.38 87 PHE A CA 1
ATOM 712 C C . PHE A 1 87 ? 1.439 -10.306 -4.548 1.00 79.38 87 PHE A C 1
ATOM 714 O O . PHE A 1 87 ? 2.240 -11.037 -5.127 1.00 79.38 87 PHE A O 1
ATOM 721 N N . TYR A 1 88 ? 1.048 -10.572 -3.290 1.00 64.50 88 TYR A N 1
ATOM 722 C CA . TYR A 1 88 ? 1.574 -11.732 -2.545 1.00 64.50 88 TYR A CA 1
ATOM 723 C C . TYR A 1 88 ? 0.868 -12.007 -1.187 1.00 64.50 88 TYR A C 1
ATOM 725 O O . TYR A 1 88 ? 0.483 -11.040 -0.517 1.00 64.50 88 TYR A O 1
ATOM 733 N N . PRO A 1 89 ? 0.734 -13.283 -0.744 1.00 47.50 89 PRO A N 1
ATOM 734 C CA . PRO A 1 89 ? 0.480 -13.686 0.650 1.00 47.50 89 PRO A CA 1
ATOM 735 C C . PRO A 1 89 ? 1.730 -13.734 1.539 1.00 47.50 89 PRO A C 1
ATOM 737 O O . PRO A 1 89 ? 2.705 -14.424 1.175 1.00 47.50 89 PRO A O 1
#

pLDDT: mean 83.76, std 15.35, range [37.16, 97.0]

Secondary structure (DSSP, 8-state):
---GGGS--EEEEEEGGGGT-TT---EEEEEEE-TT-HHHHHHHHHHHHHHHHHHHHH-SS-EEEEEEEHHHHHHHTHHHHTTPEEEE-

Organism: NCBI:txid189382

InterPro domains:
  IPR002934 Polymerase, nucleotidyl transferase domain [PF01909] (9-58)
  IPR003447 FemABX peptidyl transferase [PS51191] (1-89)
  IPR043519 Nucleotidyltransferase superfamily [G3DSA:3.30.460.10] (1-85)
  IPR043519 Nucleotidyltransferase superfamily [SSF81301] (9-69)

Sequence (89 aa):
MISEAEAANVRFYLFGSVLNNMEYNDVDILILYDGSNRNNIIRVIQLRKVLWELSSIVMKEELDITLLTYKENEERDFIGSENAEYFYP

Foldseek 3Di:
DPPPVPPFPKFKWWFDPVVPDVVDQETEIEIEGAPVDPVSVVVVVVVVVVVQVVCVVVGPYHYHYHYDYPVRCVVVVCCVVRVIGGDDD

Radius of gyration: 13.85 Å; chains: 1; bounding box: 34×26×37 Å